Protein AF-A0A5B9W6J2-F1 (afdb_monomer)

Foldseek 3Di:
DDDDDPPDPDPPLELVSQLVVLVPDDLPDQKDKGWHFPWHDYPNHTDDPVVSVVVSVVSNVVSQWDWPDWDDDPGTIITMIGHDDPD

Structure (mmCIF, N/CA/C/O backbone):
data_AF-A0A5B9W6J2-F1
#
_entry.id   AF-A0A5B9W6J2-F1
#
loop_
_atom_site.group_PDB
_atom_site.id
_atom_site.type_symbol
_atom_site.label_atom_id
_atom_site.label_alt_id
_atom_site.label_comp_id
_atom_site.label_asym_id
_atom_site.label_entity_id
_atom_site.label_seq_id
_atom_site.pdbx_PDB_ins_code
_atom_site.Cartn_x
_atom_site.Cartn_y
_atom_site.Cartn_z
_atom_site.occupancy
_atom_site.B_iso_or_equiv
_atom_site.auth_seq_id
_atom_site.auth_comp_id
_atom_site.auth_asym_id
_atom_site.auth_atom_id
_atom_site.pdbx_PDB_model_num
ATOM 1 N N . MET A 1 1 ? 7.003 19.429 17.775 1.00 40.12 1 MET A N 1
ATOM 2 C CA . MET A 1 1 ? 6.000 18.529 17.179 1.00 40.12 1 MET A CA 1
ATOM 3 C C . MET A 1 1 ? 6.251 18.548 15.685 1.00 40.12 1 MET A C 1
ATOM 5 O O . MET A 1 1 ? 5.997 19.569 15.066 1.00 40.12 1 MET A O 1
ATOM 9 N N . ALA A 1 2 ? 6.905 17.509 15.171 1.00 37.91 2 ALA A N 1
ATOM 10 C CA . ALA A 1 2 ? 7.078 17.278 13.743 1.00 37.91 2 ALA A CA 1
ATOM 11 C C . ALA A 1 2 ? 6.301 15.997 13.440 1.00 37.91 2 ALA A C 1
ATOM 13 O O . ALA A 1 2 ? 6.477 14.981 14.113 1.00 37.91 2 ALA A O 1
ATOM 14 N N . ASP A 1 3 ? 5.346 16.177 12.548 1.00 38.66 3 ASP A N 1
ATOM 15 C CA . ASP A 1 3 ? 4.244 15.311 12.176 1.00 38.66 3 ASP A CA 1
ATOM 16 C C . ASP A 1 3 ? 4.729 14.136 11.309 1.00 38.66 3 ASP A C 1
ATOM 18 O O . ASP A 1 3 ? 5.720 14.276 10.599 1.00 38.66 3 ASP A O 1
ATOM 22 N N . GLY A 1 4 ? 4.033 12.998 11.383 1.00 40.25 4 GLY A N 1
ATOM 23 C CA . GLY A 1 4 ? 3.960 11.997 10.311 1.00 40.25 4 GLY A CA 1
ATOM 24 C C . GLY A 1 4 ? 5.268 11.364 9.827 1.00 40.25 4 GLY A C 1
ATOM 25 O O . GLY A 1 4 ? 5.951 11.862 8.944 1.00 40.25 4 GLY A O 1
ATOM 26 N N . ARG A 1 5 ? 5.565 10.179 10.355 1.00 42.03 5 ARG A N 1
ATOM 27 C CA . ARG A 1 5 ? 6.638 9.274 9.931 1.00 42.03 5 ARG A CA 1
ATOM 28 C C . ARG A 1 5 ? 6.731 9.133 8.401 1.00 42.03 5 ARG A C 1
ATOM 30 O O . ARG A 1 5 ? 5.895 8.487 7.784 1.00 42.03 5 ARG A O 1
ATOM 37 N N . GLU A 1 6 ? 7.832 9.612 7.829 1.00 44.50 6 GLU A N 1
ATOM 38 C CA . GLU A 1 6 ? 8.338 9.297 6.480 1.00 44.50 6 GLU A CA 1
ATOM 39 C C . GLU A 1 6 ? 8.819 7.824 6.381 1.00 44.50 6 GLU A C 1
ATOM 41 O O . GLU A 1 6 ? 9.822 7.514 5.740 1.00 44.50 6 GLU A O 1
ATOM 46 N N . GLN A 1 7 ? 8.170 6.911 7.113 1.00 49.47 7 GLN A N 1
ATOM 47 C CA . GLN A 1 7 ? 8.610 5.530 7.264 1.00 49.47 7 GLN A CA 1
ATOM 48 C C . GLN A 1 7 ? 8.195 4.706 6.043 1.00 49.47 7 GLN A C 1
ATOM 50 O O . GLN A 1 7 ? 7.020 4.613 5.704 1.00 49.47 7 GLN A O 1
ATOM 55 N N . ASP A 1 8 ? 9.215 4.117 5.418 1.00 54.47 8 ASP A N 1
ATOM 56 C CA . ASP A 1 8 ? 9.152 3.041 4.431 1.00 54.47 8 ASP A CA 1
ATOM 57 C C . ASP A 1 8 ? 8.621 3.400 3.039 1.00 54.47 8 ASP A C 1
ATOM 59 O O . ASP A 1 8 ? 7.658 2.823 2.537 1.00 54.47 8 ASP A O 1
ATOM 63 N N . ARG A 1 9 ? 9.343 4.277 2.327 1.00 63.84 9 ARG A N 1
ATOM 64 C CA . ARG A 1 9 ? 9.370 4.184 0.858 1.00 63.84 9 ARG A CA 1
ATOM 65 C C . ARG A 1 9 ? 10.236 2.973 0.477 1.00 63.84 9 ARG A C 1
ATOM 67 O O . ARG A 1 9 ? 11.458 3.077 0.609 1.00 63.84 9 ARG A O 1
ATOM 74 N N . PRO A 1 10 ? 9.673 1.836 0.026 1.00 60.81 10 PRO A N 1
ATOM 75 C CA . PRO A 1 10 ? 10.477 0.701 -0.414 1.00 60.81 10 PRO A CA 1
ATOM 76 C C . PRO A 1 10 ? 11.417 1.139 -1.537 1.00 60.81 10 PRO A C 1
ATOM 78 O O . PRO A 1 10 ? 10.990 1.693 -2.551 1.00 60.81 10 PRO A O 1
ATOM 81 N N . ALA A 1 11 ? 12.711 0.898 -1.341 1.00 58.81 11 ALA A N 1
ATOM 82 C CA . ALA A 1 11 ? 13.757 1.383 -2.234 1.00 58.81 11 ALA A CA 1
ATOM 83 C C . ALA A 1 11 ? 13.753 0.693 -3.610 1.00 58.81 11 ALA A C 1
ATOM 85 O O . ALA A 1 11 ? 14.341 1.227 -4.547 1.00 58.81 11 ALA A O 1
ATOM 86 N N . SER A 1 12 ? 13.135 -0.490 -3.737 1.00 67.12 12 SER A N 1
ATOM 87 C CA . SER A 1 12 ? 13.395 -1.387 -4.872 1.00 67.12 12 SER A CA 1
ATOM 88 C C . SER A 1 12 ? 12.217 -1.639 -5.821 1.00 67.12 12 SER A C 1
ATOM 90 O O . SER A 1 12 ? 12.399 -2.311 -6.832 1.00 67.12 12 SER A O 1
ATOM 92 N N . GLY A 1 13 ? 11.009 -1.137 -5.531 1.00 82.12 13 GLY A N 1
ATOM 93 C CA . GLY A 1 13 ? 9.813 -1.495 -6.314 1.00 82.12 13 GLY A CA 1
ATOM 94 C C . GLY A 1 13 ? 9.445 -2.985 -6.244 1.00 82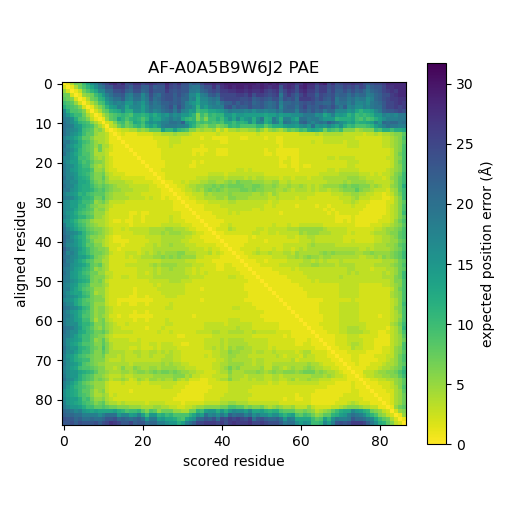.12 13 GLY A C 1
ATOM 95 O O . GLY A 1 13 ? 8.526 -3.423 -6.931 1.00 82.12 13 GLY A O 1
ATOM 96 N N . ALA A 1 14 ? 10.129 -3.788 -5.424 1.00 93.31 14 ALA A N 1
ATOM 97 C CA . ALA A 1 14 ? 9.787 -5.188 -5.240 1.00 93.31 14 ALA A CA 1
ATOM 98 C C . ALA A 1 14 ? 8.460 -5.326 -4.483 1.00 93.31 14 ALA A C 1
ATOM 100 O O . ALA A 1 14 ? 8.252 -4.711 -3.433 1.00 93.31 14 ALA A O 1
ATOM 101 N N . VAL A 1 15 ? 7.572 -6.182 -4.983 1.00 94.06 15 VAL A N 1
ATOM 102 C CA . VAL A 1 15 ? 6.306 -6.519 -4.321 1.00 94.06 15 VAL A CA 1
ATOM 103 C C . VAL A 1 15 ? 6.568 -7.144 -2.952 1.00 94.06 15 VAL A C 1
ATOM 105 O O . VAL A 1 15 ? 5.836 -6.896 -1.999 1.00 94.06 15 VAL A O 1
ATOM 108 N N . GLU A 1 16 ? 7.655 -7.896 -2.815 1.00 94.50 16 GLU A N 1
ATOM 109 C CA . GLU A 1 16 ? 8.080 -8.493 -1.555 1.00 94.50 16 GLU A CA 1
ATOM 110 C C . GLU A 1 16 ? 8.425 -7.435 -0.497 1.00 94.50 16 GLU A C 1
ATOM 112 O O . GLU A 1 16 ? 8.185 -7.666 0.687 1.00 94.50 16 GLU A O 1
ATOM 117 N N . ASP A 1 17 ? 8.946 -6.269 -0.897 1.00 92.88 17 ASP A N 1
ATOM 118 C CA . ASP A 1 17 ? 9.196 -5.161 0.032 1.00 92.88 17 ASP A CA 1
ATOM 119 C C . ASP A 1 17 ? 7.871 -4.561 0.520 1.00 92.88 17 ASP A C 1
ATOM 121 O O . ASP A 1 17 ? 7.706 -4.344 1.720 1.00 92.88 17 ASP A O 1
ATOM 125 N N . LEU A 1 18 ? 6.902 -4.367 -0.384 1.00 93.12 18 LEU A N 1
ATOM 126 C CA . LEU A 1 18 ? 5.557 -3.895 -0.032 1.00 93.12 18 LEU A CA 1
ATOM 127 C C . LEU A 1 18 ? 4.876 -4.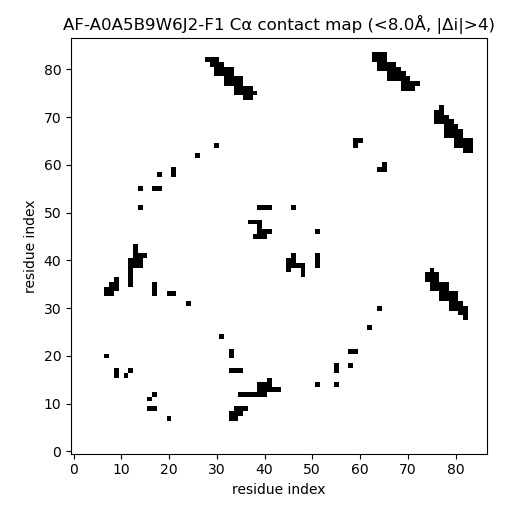845 0.955 1.00 93.12 18 LEU A C 1
ATOM 129 O O . LEU A 1 18 ? 4.337 -4.410 1.971 1.00 93.12 18 LEU A O 1
ATOM 133 N N . LEU A 1 19 ? 4.950 -6.150 0.691 1.00 94.38 19 LEU A N 1
ATOM 134 C CA . LEU A 1 19 ? 4.392 -7.165 1.579 1.00 94.38 19 LEU A CA 1
ATOM 135 C C . LEU A 1 19 ? 5.062 -7.138 2.956 1.00 94.38 19 LEU A C 1
ATOM 137 O O . LEU A 1 19 ? 4.363 -7.248 3.957 1.00 94.38 19 LEU A O 1
ATOM 141 N N . ARG A 1 20 ? 6.382 -6.921 3.046 1.00 93.50 20 ARG A N 1
ATOM 142 C CA . ARG A 1 20 ? 7.060 -6.784 4.349 1.00 93.50 20 ARG A CA 1
ATOM 143 C C . ARG A 1 20 ? 6.570 -5.576 5.147 1.00 93.50 20 ARG A C 1
ATOM 145 O O . ARG A 1 20 ? 6.415 -5.704 6.359 1.00 93.50 20 ARG A O 1
ATOM 152 N N . VAL A 1 21 ? 6.281 -4.447 4.497 1.00 92.00 21 VAL A N 1
ATOM 153 C CA . VAL A 1 21 ? 5.684 -3.273 5.167 1.00 92.00 21 VAL A CA 1
ATOM 154 C C . VAL A 1 21 ? 4.286 -3.604 5.695 1.00 92.00 21 VAL A C 1
ATOM 156 O O . VAL A 1 21 ? 3.973 -3.327 6.854 1.00 92.00 21 VAL A O 1
ATOM 159 N N . VAL A 1 22 ? 3.461 -4.272 4.882 1.00 92.56 22 VAL A N 1
ATOM 160 C CA . VAL A 1 22 ? 2.127 -4.737 5.305 1.00 92.56 22 VAL A CA 1
ATOM 161 C C . VAL A 1 22 ? 2.231 -5.710 6.485 1.00 92.56 22 VAL A C 1
ATOM 163 O O . VAL A 1 22 ? 1.447 -5.628 7.429 1.00 92.56 22 VAL A O 1
ATOM 166 N N . GLU A 1 23 ? 3.220 -6.606 6.484 1.00 92.06 23 GLU A N 1
ATOM 167 C CA . GLU A 1 23 ? 3.442 -7.549 7.584 1.00 92.06 23 GLU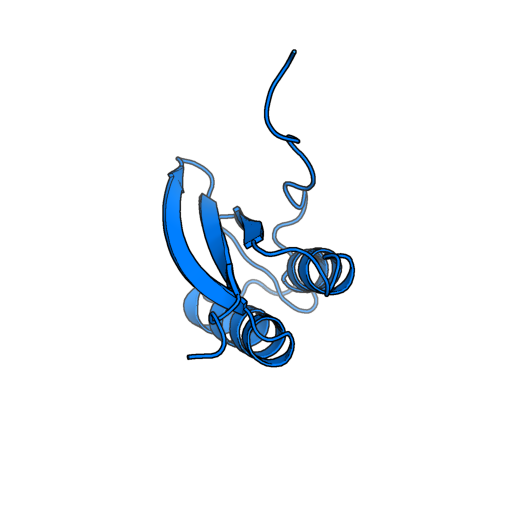 A CA 1
ATOM 168 C C . GLU A 1 23 ? 3.871 -6.874 8.887 1.00 92.06 23 GLU A C 1
ATOM 170 O O . GLU A 1 23 ? 3.401 -7.254 9.965 1.00 92.06 23 GLU A O 1
ATOM 175 N N . ALA A 1 24 ? 4.740 -5.867 8.776 1.00 91.25 24 ALA A N 1
ATOM 176 C CA . ALA A 1 24 ? 5.255 -5.089 9.897 1.00 91.25 24 ALA A CA 1
ATOM 177 C C . ALA A 1 24 ? 4.231 -4.094 10.469 1.00 91.25 24 ALA A C 1
ATOM 179 O O . ALA A 1 24 ? 4.448 -3.553 11.553 1.00 91.25 24 ALA A O 1
ATOM 180 N N . THR A 1 25 ? 3.122 -3.854 9.763 1.00 89.88 25 THR A N 1
ATOM 181 C CA . THR A 1 25 ? 2.063 -2.945 10.214 1.00 89.88 25 THR A CA 1
ATOM 182 C C . THR A 1 25 ? 1.424 -3.474 11.495 1.00 89.88 25 THR A C 1
ATOM 184 O O . THR A 1 25 ? 0.970 -4.619 11.545 1.00 89.88 25 THR A O 1
ATOM 187 N N . ASP A 1 26 ? 1.364 -2.634 12.530 1.00 88.69 26 ASP A N 1
ATOM 188 C CA . ASP A 1 26 ? 0.737 -2.979 13.807 1.00 88.69 26 ASP A CA 1
ATOM 189 C C . ASP A 1 26 ? -0.728 -3.398 13.575 1.00 88.69 26 ASP A C 1
ATOM 191 O O . ASP A 1 26 ? -1.514 -2.599 13.058 1.00 88.69 26 ASP A O 1
ATOM 195 N N . PRO A 1 27 ? -1.127 -4.635 13.932 1.00 83.81 27 PRO A N 1
ATOM 196 C CA . PRO A 1 27 ? -2.501 -5.083 13.745 1.00 83.81 27 PRO A CA 1
ATOM 197 C C . PRO A 1 27 ? -3.510 -4.245 14.539 1.00 83.81 27 PRO A C 1
ATOM 199 O O . PRO A 1 27 ? -4.672 -4.216 14.149 1.00 83.81 27 PRO A O 1
ATOM 202 N N . ALA A 1 28 ? -3.107 -3.562 15.614 1.00 87.56 28 ALA A N 1
ATOM 203 C CA . ALA A 1 28 ? -3.980 -2.678 16.383 1.00 87.56 28 ALA A CA 1
ATOM 204 C C . ALA A 1 28 ? -4.072 -1.251 15.807 1.00 87.56 28 ALA A C 1
ATOM 206 O O . ALA A 1 28 ? -4.857 -0.445 16.310 1.00 87.56 28 ALA A O 1
ATOM 207 N N . ALA A 1 29 ? -3.292 -0.916 14.771 1.00 90.25 29 ALA A N 1
ATOM 208 C CA . ALA A 1 29 ? -3.352 0.405 14.161 1.00 90.25 29 ALA A CA 1
ATOM 209 C C . ALA A 1 29 ? -4.721 0.637 13.489 1.00 90.25 29 ALA A C 1
ATOM 211 O O . ALA A 1 29 ? -5.204 -0.242 12.771 1.00 90.25 29 ALA A O 1
ATOM 212 N N . PRO A 1 30 ? -5.346 1.816 13.679 1.00 92.31 30 PRO A N 1
ATOM 213 C CA . PRO A 1 30 ? -6.612 2.149 13.023 1.00 92.31 30 PRO A CA 1
ATOM 214 C C . PRO A 1 30 ? -6.433 2.427 11.525 1.00 92.31 30 PRO A C 1
ATOM 216 O O . PRO A 1 30 ? -7.376 2.292 10.753 1.00 92.31 30 PRO A O 1
ATOM 219 N N . SER A 1 31 ? -5.229 2.823 11.113 1.00 93.62 31 SER A N 1
ATOM 220 C CA . SER A 1 31 ? -4.888 3.129 9.731 1.00 93.62 31 SER A CA 1
ATOM 221 C C . SER A 1 31 ? -3.385 3.010 9.498 1.00 93.62 31 SER A C 1
ATOM 223 O O . SER A 1 31 ? -2.584 3.059 10.438 1.00 93.62 31 SER A O 1
ATOM 225 N N . PHE A 1 32 ? -2.999 2.860 8.233 1.00 94.00 32 PHE A N 1
ATOM 226 C CA . PHE A 1 32 ? -1.610 2.967 7.798 1.00 94.00 32 PHE A CA 1
ATOM 227 C C . PHE A 1 32 ? -1.528 3.468 6.353 1.00 94.00 32 PHE A C 1
ATOM 229 O O . PHE A 1 32 ? -2.524 3.535 5.627 1.00 94.00 32 PHE A O 1
ATOM 236 N N . THR A 1 33 ? -0.321 3.827 5.928 1.00 94.00 33 THR A N 1
ATOM 237 C CA . THR A 1 33 ? -0.043 4.259 4.558 1.00 94.00 33 THR A CA 1
ATOM 238 C C . THR A 1 33 ? 0.989 3.359 3.905 1.00 94.00 33 THR A C 1
ATOM 240 O O . THR A 1 33 ? 1.942 2.947 4.562 1.00 94.00 33 THR A O 1
ATOM 243 N N . LEU A 1 34 ? 0.837 3.103 2.607 1.00 93.25 34 LEU A N 1
ATOM 244 C CA . LEU A 1 34 ? 1.785 2.318 1.821 1.00 93.25 34 LEU A CA 1
ATOM 245 C C . LEU A 1 34 ? 2.226 3.103 0.591 1.00 93.25 34 LEU A C 1
ATOM 247 O O . LEU A 1 34 ? 1.408 3.445 -0.267 1.00 93.25 34 LEU A O 1
ATOM 251 N N . TRP A 1 35 ? 3.526 3.356 0.483 1.00 93.12 35 TRP A N 1
ATOM 252 C CA . TRP A 1 35 ? 4.107 3.895 -0.738 1.00 93.12 35 TRP A CA 1
ATOM 253 C C . TRP A 1 35 ? 4.293 2.789 -1.776 1.00 93.12 35 TRP A C 1
ATOM 255 O O . TRP A 1 35 ? 4.985 1.806 -1.521 1.00 93.12 35 TRP A O 1
ATOM 265 N N . VAL A 1 36 ? 3.732 2.984 -2.966 1.00 92.12 36 VAL A N 1
ATOM 266 C CA . VAL A 1 36 ? 3.833 2.067 -4.102 1.00 92.12 36 VAL A CA 1
ATOM 267 C C . VAL A 1 36 ? 4.571 2.775 -5.241 1.00 92.12 36 VAL A C 1
ATOM 269 O O . VAL A 1 36 ? 4.032 3.727 -5.811 1.00 92.12 36 VAL A O 1
ATOM 272 N N . PRO A 1 37 ? 5.799 2.350 -5.585 1.00 92.38 37 PRO A N 1
ATOM 273 C CA . PRO A 1 37 ? 6.537 2.897 -6.721 1.00 92.38 37 PRO A CA 1
ATOM 274 C C . PRO A 1 37 ? 5.817 2.665 -8.055 1.00 92.38 37 PRO A C 1
ATOM 276 O O . PRO A 1 37 ? 5.072 1.700 -8.209 1.00 92.38 37 PRO A O 1
ATOM 279 N N . GLU A 1 38 ? 6.078 3.524 -9.042 1.00 90.44 38 GLU A N 1
ATOM 280 C CA . GLU A 1 38 ? 5.497 3.394 -10.390 1.00 90.44 38 GLU A CA 1
ATOM 281 C C . GLU A 1 38 ? 5.885 2.074 -11.081 1.00 90.44 38 GLU A C 1
ATOM 283 O O . GLU A 1 38 ? 5.073 1.452 -11.767 1.00 90.44 38 GLU A O 1
ATOM 288 N N . SER A 1 39 ? 7.130 1.636 -10.888 1.00 91.44 39 SER A N 1
ATOM 289 C CA . SER A 1 39 ? 7.653 0.386 -11.439 1.00 91.44 39 SER A CA 1
ATOM 290 C C . SER A 1 39 ? 7.694 -0.689 -10.364 1.00 91.44 39 SER A C 1
ATOM 292 O O . SER A 1 39 ? 8.326 -0.496 -9.324 1.00 91.44 39 SER A O 1
ATOM 294 N N . LEU A 1 40 ? 7.052 -1.827 -10.641 1.00 94.00 40 LEU A N 1
ATOM 295 C CA . LEU A 1 40 ? 6.969 -2.951 -9.716 1.00 94.00 40 LEU A CA 1
ATOM 296 C C . LEU A 1 40 ? 7.619 -4.209 -10.289 1.00 94.00 40 LEU A C 1
ATOM 298 O O . LEU A 1 40 ? 7.545 -4.477 -11.492 1.00 94.00 40 LEU A O 1
ATOM 302 N N . ALA A 1 41 ? 8.234 -4.996 -9.410 1.00 95.12 41 ALA A N 1
ATOM 303 C CA . ALA A 1 41 ? 8.829 -6.284 -9.741 1.00 95.12 41 ALA A CA 1
ATOM 304 C C . ALA A 1 41 ? 8.414 -7.362 -8.733 1.00 95.12 41 ALA A C 1
ATOM 306 O O . ALA A 1 41 ? 8.230 -7.078 -7.556 1.00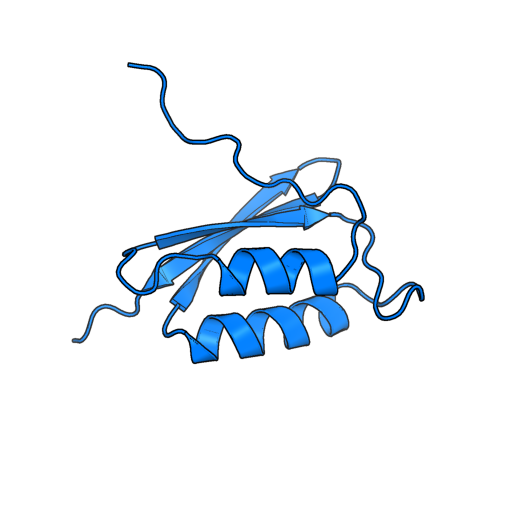 95.12 41 ALA A O 1
ATOM 307 N N . MET A 1 42 ? 8.289 -8.604 -9.190 1.00 93.12 42 MET A N 1
ATOM 308 C CA . MET A 1 42 ? 8.006 -9.773 -8.355 1.00 93.12 42 MET A CA 1
ATOM 309 C C . MET A 1 42 ? 8.963 -10.893 -8.750 1.00 93.12 42 MET A C 1
ATOM 311 O O . MET A 1 42 ? 9.132 -11.176 -9.939 1.00 93.12 42 MET A O 1
ATOM 315 N N . GLY A 1 43 ? 9.653 -11.485 -7.775 1.00 92.44 43 GLY A N 1
ATOM 316 C CA . GLY A 1 43 ? 10.714 -12.462 -8.043 1.00 92.44 43 GLY A CA 1
ATOM 317 C C . GLY A 1 43 ? 11.837 -11.915 -8.937 1.00 92.44 43 GLY A C 1
ATOM 318 O O . GLY A 1 43 ? 12.438 -12.667 -9.695 1.00 92.44 43 GLY A O 1
ATOM 319 N N . GLY A 1 44 ? 12.081 -10.599 -8.905 1.00 92.31 44 GLY A N 1
ATOM 320 C CA . GLY A 1 44 ? 13.062 -9.920 -9.763 1.00 92.31 44 GLY A CA 1
ATOM 321 C C . GLY A 1 44 ? 12.596 -9.637 -11.198 1.00 92.31 44 GLY A C 1
ATOM 322 O O . GLY A 1 44 ? 13.359 -9.072 -11.980 1.00 92.31 44 GLY A O 1
ATOM 323 N N . HIS A 1 45 ? 11.357 -9.982 -11.554 1.00 93.75 45 HIS A N 1
ATOM 324 C CA . HIS A 1 45 ? 10.798 -9.728 -12.880 1.00 93.75 45 HIS A CA 1
ATOM 325 C C . HIS A 1 45 ? 9.821 -8.549 -12.852 1.00 93.75 45 HIS A C 1
ATOM 327 O O . HIS A 1 45 ? 8.960 -8.517 -11.971 1.00 93.75 45 HIS A O 1
ATOM 333 N N . PRO A 1 46 ? 9.897 -7.604 -13.811 1.00 94.44 46 PRO A N 1
ATOM 334 C CA . PRO A 1 46 ? 8.902 -6.548 -13.938 1.00 94.44 46 PRO A CA 1
ATOM 335 C C . PRO A 1 46 ? 7.499 -7.138 -14.059 1.00 94.44 46 PRO A C 1
ATOM 337 O O . PRO A 1 46 ? 7.268 -8.070 -14.833 1.00 94.44 46 PRO A O 1
ATOM 340 N N . VAL A 1 47 ? 6.560 -6.580 -13.307 1.00 95.25 47 VAL A N 1
ATOM 341 C CA . VAL A 1 47 ? 5.167 -7.022 -13.287 1.00 95.25 47 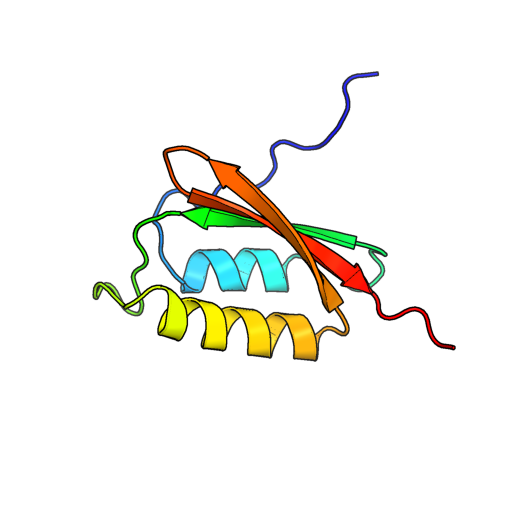VAL A CA 1
ATOM 342 C C . VAL A 1 47 ? 4.255 -5.828 -13.517 1.00 95.25 47 VAL A C 1
ATOM 344 O O . VAL A 1 47 ? 4.581 -4.690 -13.178 1.00 95.25 47 VAL A O 1
ATOM 347 N N . ARG A 1 48 ? 3.094 -6.076 -14.128 1.00 92.75 48 ARG A N 1
ATOM 348 C CA . ARG A 1 48 ? 2.110 -5.017 -14.330 1.00 92.75 48 ARG A CA 1
ATOM 349 C C . ARG A 1 48 ? 1.599 -4.505 -12.973 1.00 92.75 48 ARG A C 1
ATOM 351 O O . ARG A 1 48 ? 1.311 -5.335 -12.104 1.00 92.75 48 ARG A O 1
ATOM 358 N N . PRO A 1 49 ? 1.428 -3.182 -12.794 1.00 90.19 49 PRO A N 1
ATOM 359 C CA . PRO A 1 49 ? 1.003 -2.623 -11.514 1.00 90.19 49 PRO A CA 1
ATOM 360 C C . PRO A 1 49 ? -0.319 -3.186 -10.986 1.00 90.19 49 PRO A C 1
ATOM 362 O O . PRO A 1 49 ? -0.443 -3.422 -9.791 1.00 90.19 49 PRO A O 1
ATOM 365 N N . ASP A 1 50 ? -1.287 -3.467 -11.861 1.00 91.31 50 ASP A N 1
ATOM 366 C CA . ASP A 1 50 ? -2.573 -4.059 -11.480 1.00 91.31 50 ASP A CA 1
ATOM 367 C C . ASP A 1 50 ? -2.423 -5.465 -10.881 1.00 91.31 50 ASP A C 1
ATOM 369 O O . ASP A 1 50 ? -3.074 -5.787 -9.890 1.00 91.31 50 ASP A O 1
ATOM 373 N N . VAL A 1 51 ? -1.515 -6.276 -11.427 1.00 92.88 51 VAL A N 1
ATOM 374 C CA . VAL A 1 51 ? -1.235 -7.627 -10.918 1.00 92.88 51 VAL A CA 1
ATOM 375 C C . VAL A 1 51 ? -0.506 -7.563 -9.578 1.00 92.88 51 VAL A C 1
ATOM 377 O O . VAL A 1 51 ? -0.876 -8.264 -8.640 1.00 92.88 51 VAL A O 1
ATOM 380 N N . ALA A 1 52 ? 0.507 -6.701 -9.465 1.00 93.38 52 ALA A N 1
ATOM 381 C CA . ALA A 1 52 ? 1.226 -6.498 -8.211 1.00 93.38 52 ALA A CA 1
ATOM 382 C C . ALA A 1 52 ? 0.297 -6.011 -7.091 1.00 93.38 52 ALA A C 1
ATOM 384 O O . ALA A 1 52 ? 0.317 -6.555 -5.987 1.00 93.38 52 ALA A O 1
ATOM 385 N N . MET A 1 53 ? -0.553 -5.027 -7.392 1.00 93.69 53 MET A N 1
ATOM 386 C CA . MET A 1 53 ? -1.501 -4.489 -6.422 1.00 93.69 53 MET A CA 1
ATOM 387 C C . MET A 1 53 ? -2.554 -5.509 -6.008 1.00 93.69 53 MET A C 1
ATOM 389 O O . MET A 1 53 ? -2.920 -5.507 -4.841 1.00 93.69 53 MET A O 1
ATOM 393 N N . ALA A 1 54 ? -2.997 -6.412 -6.889 1.00 94.81 54 ALA A N 1
ATOM 394 C CA . ALA A 1 54 ? -3.913 -7.484 -6.494 1.00 94.81 54 ALA A CA 1
ATOM 395 C C . ALA A 1 54 ? -3.318 -8.377 -5.388 1.00 94.81 54 ALA A C 1
ATOM 397 O O . ALA A 1 54 ? -4.007 -8.696 -4.423 1.00 94.81 54 ALA A O 1
ATOM 398 N N . VAL A 1 55 ? -2.026 -8.716 -5.484 1.00 95.25 55 VAL A N 1
ATOM 399 C CA . VAL A 1 55 ? -1.327 -9.529 -4.471 1.00 95.25 55 VAL A CA 1
ATOM 400 C C . VAL A 1 55 ? -1.144 -8.769 -3.159 1.00 95.25 55 VAL A C 1
ATOM 402 O O . VAL A 1 55 ? -1.354 -9.321 -2.081 1.00 95.25 55 VAL A O 1
ATOM 405 N N . VAL A 1 56 ? -0.769 -7.491 -3.235 1.00 95.12 56 VAL A N 1
ATOM 406 C CA . VAL A 1 56 ? -0.613 -6.647 -2.043 1.00 95.12 56 VAL A CA 1
ATOM 407 C C . VAL A 1 56 ? -1.962 -6.430 -1.350 1.00 95.12 56 VAL A C 1
ATOM 409 O O . VAL A 1 56 ? -2.048 -6.560 -0.131 1.00 95.12 56 VAL A O 1
ATOM 412 N N . LEU A 1 57 ? -3.022 -6.152 -2.112 1.00 94.88 57 LEU A N 1
ATOM 413 C CA . LEU A 1 57 ? -4.367 -5.915 -1.587 1.00 94.88 57 LEU A CA 1
ATOM 414 C C . LEU A 1 57 ? -4.956 -7.150 -0.912 1.00 94.88 57 LEU A C 1
ATOM 416 O O . LEU A 1 57 ? -5.508 -7.007 0.173 1.00 94.88 57 LEU A O 1
ATOM 420 N N . ASP A 1 58 ? -4.797 -8.343 -1.490 1.00 95.62 58 ASP A N 1
ATOM 421 C CA . ASP A 1 58 ? -5.225 -9.595 -0.851 1.00 95.62 58 ASP A CA 1
ATOM 422 C C . ASP A 1 58 ? -4.648 -9.718 0.569 1.00 95.62 58 ASP A C 1
ATOM 424 O O . ASP A 1 58 ? -5.363 -9.989 1.540 1.00 95.62 58 ASP A O 1
ATOM 428 N N . ARG A 1 59 ? -3.362 -9.379 0.727 1.00 94.56 59 ARG A N 1
ATOM 429 C CA . ARG A 1 59 ? -2.707 -9.414 2.033 1.00 94.56 59 ARG A CA 1
ATOM 430 C C . ARG A 1 59 ? -3.221 -8.351 3.001 1.00 94.56 59 ARG A C 1
ATOM 432 O O . ARG A 1 59 ? -3.363 -8.652 4.187 1.00 94.56 59 ARG A O 1
ATOM 439 N N . ILE A 1 60 ? -3.467 -7.134 2.516 1.00 9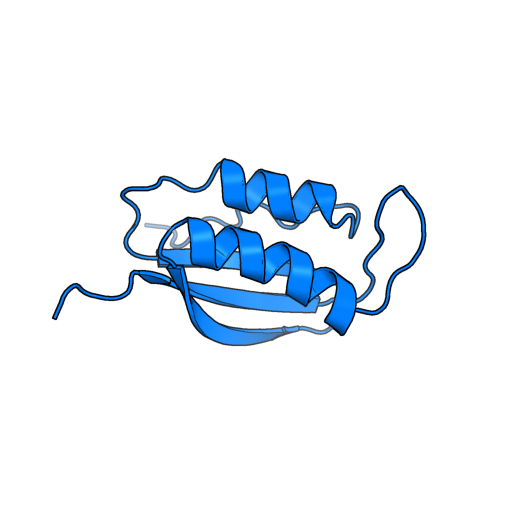4.62 60 ILE A N 1
ATOM 440 C CA . ILE A 1 60 ? -3.982 -6.006 3.310 1.00 94.62 60 ILE A CA 1
ATOM 441 C C . ILE A 1 60 ? -5.402 -6.301 3.808 1.00 94.62 60 ILE A C 1
ATOM 443 O O . ILE A 1 60 ? -5.664 -6.175 5.006 1.00 94.62 60 ILE A O 1
ATOM 447 N N . LEU A 1 61 ? -6.278 -6.779 2.921 1.00 93.69 61 LEU A N 1
ATOM 448 C CA . LEU A 1 61 ? -7.646 -7.182 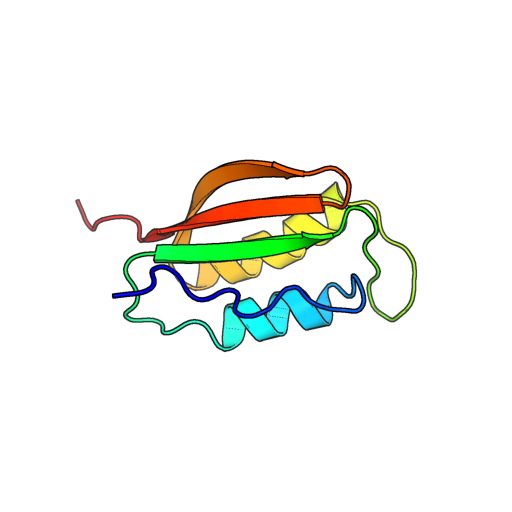3.255 1.00 93.69 61 LEU A CA 1
ATOM 449 C C . LEU A 1 61 ? -7.643 -8.323 4.278 1.00 93.69 61 LEU A C 1
ATOM 451 O O . LEU A 1 61 ? -8.363 -8.270 5.271 1.00 93.69 61 LEU A O 1
ATOM 455 N N . GLY A 1 62 ? -6.743 -9.302 4.124 1.00 93.00 62 GLY A N 1
ATOM 456 C CA . GLY A 1 62 ? -6.542 -10.369 5.111 1.00 93.00 62 GLY A CA 1
ATOM 457 C C . GLY A 1 62 ? -6.069 -9.895 6.496 1.00 93.00 62 GLY A C 1
ATOM 458 O O . GLY A 1 62 ? -6.042 -10.693 7.432 1.00 93.00 62 GLY A O 1
ATOM 459 N N . ARG A 1 63 ? -5.685 -8.618 6.651 1.00 90.94 63 ARG A N 1
ATOM 460 C CA . ARG A 1 63 ? -5.368 -7.979 7.944 1.00 90.94 63 ARG A CA 1
ATOM 461 C C . ARG A 1 63 ? -6.494 -7.078 8.473 1.00 90.94 63 ARG A C 1
ATOM 463 O O . ARG A 1 63 ? -6.326 -6.502 9.546 1.00 90.94 63 ARG A O 1
ATOM 470 N N . GLY A 1 64 ? -7.624 -6.984 7.769 1.00 92.69 64 GLY A N 1
ATOM 471 C CA . GLY A 1 64 ? -8.784 -6.179 8.168 1.00 92.69 64 GLY A CA 1
ATOM 472 C C . GLY A 1 64 ? -8.653 -4.689 7.849 1.00 92.69 64 GLY A C 1
ATOM 473 O O . GLY A 1 64 ? -9.258 -3.867 8.531 1.00 92.69 64 GLY A O 1
ATOM 474 N N . PHE A 1 65 ? -7.832 -4.336 6.859 1.00 93.81 65 PHE A N 1
ATOM 475 C CA . PHE A 1 65 ? -7.704 -2.968 6.366 1.00 93.81 65 PHE A CA 1
ATOM 476 C C . PHE A 1 65 ? -8.340 -2.834 4.984 1.00 93.81 65 PHE A C 1
ATOM 478 O O . PHE A 1 65 ? -8.163 -3.705 4.134 1.00 93.81 65 PHE A O 1
ATOM 485 N N . GLU A 1 66 ? -8.992 -1.705 4.735 1.00 94.31 66 GLU A N 1
ATOM 486 C CA . GLU A 1 66 ? -9.632 -1.358 3.472 1.00 94.31 66 GLU A CA 1
ATOM 487 C C . GLU A 1 66 ? -8.993 -0.119 2.830 1.00 94.31 66 GLU A C 1
ATOM 489 O O . GLU A 1 66 ? -8.443 0.733 3.535 1.00 94.31 66 GLU A O 1
ATOM 494 N N . PRO A 1 67 ? -9.038 0.021 1.492 1.00 94.56 67 PRO A N 1
ATOM 495 C CA . PRO A 1 67 ? -8.527 1.207 0.814 1.00 94.56 67 PRO A CA 1
ATOM 496 C C . PRO A 1 67 ? -9.369 2.452 1.134 1.00 94.56 67 PRO A C 1
ATOM 498 O O . PRO A 1 67 ? -10.541 2.524 0.775 1.00 94.56 67 PRO A O 1
ATOM 501 N N . ALA A 1 68 ? -8.741 3.476 1.715 1.00 94.88 68 ALA A N 1
ATOM 502 C CA . ALA A 1 68 ? -9.373 4.763 2.030 1.00 94.88 68 ALA A CA 1
ATOM 503 C C . ALA A 1 68 ? -9.068 5.860 0.989 1.00 94.88 68 ALA A C 1
ATOM 505 O O . ALA A 1 68 ? -9.687 6.924 0.970 1.00 94.88 68 ALA A O 1
ATOM 506 N N . GLY A 1 69 ? -8.093 5.628 0.107 1.00 94.56 69 GLY A N 1
ATOM 507 C CA . GLY A 1 69 ? -7.750 6.532 -0.989 1.00 94.56 69 GLY A CA 1
ATOM 508 C C . GLY A 1 69 ? -6.267 6.504 -1.330 1.00 94.56 69 GLY A C 1
ATOM 509 O O . GLY A 1 69 ? -5.499 5.718 -0.775 1.00 94.56 69 GLY A O 1
ATOM 510 N N . PHE A 1 70 ? -5.854 7.369 -2.253 1.00 94.69 70 PHE A N 1
ATOM 511 C CA . PHE A 1 70 ? -4.450 7.512 -2.619 1.00 94.69 70 PHE A CA 1
ATOM 512 C C . PHE A 1 70 ? -4.107 8.938 -3.043 1.00 94.69 70 PHE A C 1
ATOM 514 O O . PHE A 1 70 ? -4.976 9.707 -3.454 1.00 94.69 70 PHE A O 1
ATOM 521 N N . GLU A 1 71 ? -2.819 9.253 -2.966 1.00 94.50 71 GLU A N 1
ATOM 522 C CA . GLU A 1 71 ? -2.222 10.478 -3.489 1.00 94.50 71 GLU A CA 1
ATOM 523 C C . GLU A 1 71 ? -1.233 10.117 -4.599 1.00 94.50 71 GLU A C 1
ATOM 525 O O . GLU A 1 71 ? -0.376 9.241 -4.431 1.00 94.50 71 GLU A O 1
ATOM 530 N N . GLU A 1 72 ? -1.377 10.758 -5.759 1.00 93.44 72 GLU A N 1
ATOM 531 C CA . GLU A 1 72 ? -0.462 10.567 -6.882 1.00 93.44 72 GLU A CA 1
ATOM 532 C C . GLU A 1 72 ? 0.789 11.419 -6.717 1.00 93.44 72 GLU A C 1
ATOM 534 O O . GLU A 1 72 ? 0.730 12.607 -6.401 1.00 93.44 72 GLU A O 1
ATOM 539 N N . HIS A 1 73 ? 1.932 10.806 -6.998 1.00 90.44 73 HIS A N 1
ATOM 540 C CA . HIS A 1 73 ? 3.225 11.460 -7.022 1.00 90.44 73 HIS A CA 1
ATOM 541 C C . HIS A 1 73 ? 3.966 11.120 -8.322 1.00 90.44 73 HIS A C 1
ATOM 543 O O . HIS A 1 73 ? 3.704 10.088 -8.937 1.00 90.44 73 HIS A O 1
ATOM 549 N N . PRO A 1 74 ? 4.956 11.936 -8.733 1.00 87.31 74 PRO A N 1
ATOM 550 C CA . PRO A 1 74 ? 5.719 11.683 -9.957 1.00 87.31 74 PRO A CA 1
ATOM 551 C C . PRO A 1 74 ? 6.459 10.338 -9.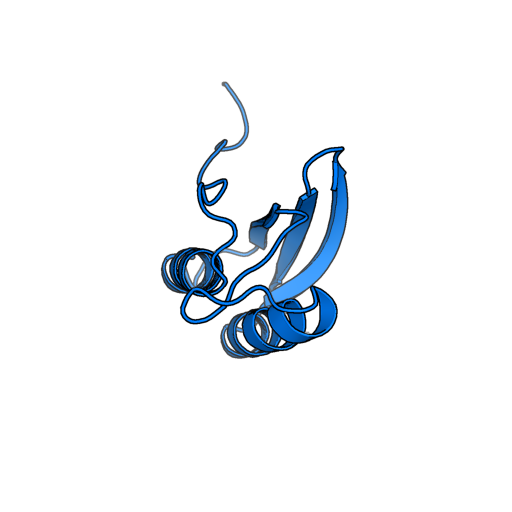998 1.00 87.31 74 PRO A C 1
ATOM 553 O O . PRO A 1 74 ? 6.832 9.896 -11.074 1.00 87.31 74 PRO A O 1
ATOM 556 N N . SER A 1 75 ? 6.720 9.716 -8.844 1.00 88.19 75 SER A N 1
ATOM 557 C CA . SER A 1 75 ? 7.489 8.470 -8.716 1.00 88.19 75 SER A CA 1
ATOM 558 C C . SER A 1 75 ? 6.676 7.286 -8.179 1.00 88.19 75 SER A C 1
ATOM 560 O O . SER A 1 75 ? 7.242 6.230 -7.878 1.00 88.19 75 SER A O 1
ATOM 562 N N . GLY A 1 76 ? 5.361 7.445 -8.020 1.00 91.12 76 GLY A N 1
ATOM 563 C CA . GLY A 1 76 ? 4.510 6.415 -7.438 1.00 91.12 76 GLY A CA 1
ATOM 564 C C . GLY A 1 76 ? 3.228 6.966 -6.830 1.00 91.12 76 GLY A C 1
ATOM 565 O O . GLY A 1 76 ? 2.788 8.074 -7.128 1.00 91.12 76 GLY A O 1
ATOM 566 N N . ARG A 1 77 ? 2.611 6.174 -5.962 1.00 93.19 77 ARG A N 1
ATOM 567 C CA . ARG A 1 77 ? 1.369 6.521 -5.273 1.00 93.19 77 ARG A CA 1
ATOM 568 C C . ARG A 1 77 ? 1.494 6.215 -3.793 1.00 93.19 77 ARG A C 1
ATOM 570 O O . ARG A 1 77 ? 2.019 5.169 -3.418 1.00 93.19 77 ARG A O 1
ATOM 577 N N . LEU A 1 78 ? 0.980 7.110 -2.960 1.00 94.06 78 LEU A N 1
ATOM 578 C CA . LEU A 1 78 ? 0.828 6.864 -1.532 1.00 94.06 78 LEU A CA 1
ATOM 579 C C . LEU A 1 78 ? -0.608 6.420 -1.273 1.00 94.06 78 LEU A C 1
ATOM 581 O O . LEU A 1 78 ? -1.533 7.218 -1.395 1.00 94.06 78 LEU A O 1
ATOM 585 N N . TYR A 1 79 ? -0.798 5.150 -0.936 1.00 94.31 79 TYR A N 1
ATOM 586 C CA . TYR A 1 79 ? -2.107 4.601 -0.596 1.00 94.31 79 TYR A CA 1
ATOM 587 C C . TYR A 1 79 ? -2.376 4.755 0.898 1.00 94.31 79 TYR A C 1
ATOM 589 O O . TYR A 1 79 ? -1.478 4.547 1.716 1.00 94.31 79 TYR A O 1
ATOM 597 N N . ARG A 1 80 ? -3.618 5.088 1.248 1.00 94.88 80 ARG A N 1
ATOM 598 C CA . ARG A 1 80 ? -4.125 5.109 2.621 1.00 94.88 80 ARG A CA 1
ATOM 599 C C . ARG A 1 80 ? -5.060 3.931 2.835 1.00 94.88 80 ARG A C 1
ATOM 601 O O . ARG A 1 80 ? -5.916 3.669 1.988 1.00 94.88 80 ARG A O 1
ATOM 608 N N . TYR A 1 81 ? -4.907 3.275 3.977 1.00 95.00 81 TYR A N 1
ATOM 609 C CA . TYR A 1 81 ? -5.755 2.173 4.395 1.00 95.00 81 TYR A CA 1
ATOM 610 C C . TYR A 1 81 ? -6.259 2.398 5.812 1.00 95.00 81 TYR A C 1
ATOM 612 O O . TYR A 1 81 ? -5.512 2.868 6.673 1.00 95.00 81 TYR A O 1
ATOM 620 N N . GLU A 1 82 ? -7.511 2.039 6.050 1.00 94.81 82 GLU A N 1
ATOM 621 C CA . GLU A 1 82 ? -8.204 2.203 7.328 1.00 94.81 82 GLU A CA 1
ATOM 622 C C . GLU A 1 82 ? -8.831 0.872 7.727 1.00 94.81 82 GLU A C 1
ATOM 624 O O . GLU A 1 82 ? -9.157 0.055 6.868 1.00 94.81 82 GLU A O 1
ATOM 629 N N . ARG A 1 83 ? -8.957 0.609 9.026 1.00 91.38 83 ARG A N 1
ATOM 630 C CA . ARG A 1 83 ? -9.727 -0.549 9.479 1.00 91.38 83 ARG A CA 1
ATOM 631 C C . ARG A 1 83 ? -11.197 -0.334 9.162 1.00 91.38 83 ARG A C 1
ATOM 633 O O . ARG A 1 83 ? -11.723 0.754 9.399 1.00 91.38 83 ARG A O 1
ATOM 640 N N . GLU A 1 84 ? -11.853 -1.394 8.707 1.00 78.44 84 GLU A N 1
ATOM 641 C CA . GLU A 1 84 ? -13.310 -1.441 8.719 1.00 78.44 84 GLU A CA 1
ATOM 642 C C . GLU A 1 84 ? -13.745 -1.241 10.178 1.00 78.44 84 GLU A C 1
ATOM 644 O O . GLU A 1 84 ? -13.362 -2.005 11.070 1.00 78.44 84 GLU A O 1
ATOM 649 N N . ALA A 1 85 ? -14.432 -0.134 10.458 1.00 66.94 85 ALA A N 1
ATOM 650 C CA . ALA A 1 85 ? -15.018 0.069 11.770 1.00 66.94 85 ALA A CA 1
ATOM 651 C C . ALA A 1 85 ? -16.114 -0.987 11.915 1.00 66.94 85 ALA A C 1
ATOM 653 O O . ALA A 1 85 ? -17.077 -0.937 11.153 1.00 66.94 85 ALA A O 1
ATOM 654 N N . ASP A 1 86 ? -15.950 -1.932 12.848 1.00 57.62 86 ASP A N 1
ATOM 655 C CA . ASP A 1 86 ? -17.017 -2.857 13.244 1.00 57.62 86 ASP A CA 1
ATOM 656 C C . ASP A 1 86 ? -18.300 -2.033 13.464 1.00 57.62 86 ASP A C 1
ATOM 658 O O . ASP A 1 86 ? -18.376 -1.223 14.395 1.00 57.62 86 ASP A O 1
ATOM 662 N N . ALA A 1 87 ? -19.256 -2.181 12.545 1.00 45.12 87 ALA A N 1
ATOM 663 C CA . ALA A 1 87 ? -20.566 -1.542 12.590 1.00 45.12 87 ALA A CA 1
ATOM 664 C C . ALA A 1 87 ? -21.533 -2.335 13.477 1.00 45.12 87 ALA A C 1
ATOM 666 O O . ALA A 1 87 ? -21.510 -3.587 13.419 1.00 45.12 87 ALA A O 1
#

Secondary structure (DSSP, 8-state):
---S------SS-BHHHHHHHHHHS-TT-SEEEEEEESSEEETTEEE-HHHHHHHHHHHHHTTTEEEEEEEEETTEEEEEEEE----

Sequence (87 aa):
MADGREQDRPASGAVEDLLRVVEATDPAAPSFTLWVPESLAMGGHPVRPDVAMAVVLDRILGRGFEPAGFEEHPSGRLYRYEREADA

pLDDT: mean 85.38, std 16.42, range [37.91, 95.62]

Radius of gyration: 12.96 Å; Cα contacts (8 Å, |Δi|>4): 124; chains: 1; bounding box: 34×31×32 Å

Nearest PDB structures (foldseek):
  3cjq-assembly2_D  TM=6.382E-01  e=8.588E-02  unclassified
  3egv-assembly1_A  TM=6.075E-01  e=1.499E-01  Thermus thermophilus HB8
  2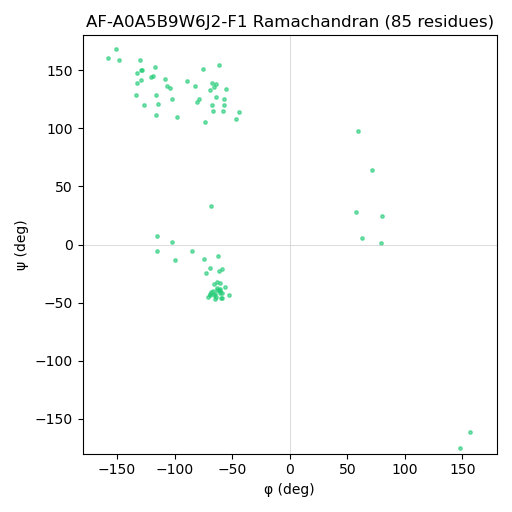nxe-assembly2_B  TM=6.048E-01  e=1.805E-01  Thermus thermophilus HB8
  3grz-assembly1_A  TM=7.050E-01  e=1.022E+00  Lactobacillus delbrueckii subsp. bulgaricus ATCC BAA-365
  8ryd-assembly1_B  TM=5.425E-01  e=2.148E+00  Pseudomonas aeruginosa

Mean predicted aligned error: 6.28 Å

Solvent-accessible surface area (backbone atoms only — not comparable to full-atom values): 5275 Å² total; per-residue (Å²): 140,85,79,79,84,88,72,66,71,62,91,75,28,38,48,68,51,52,46,49,52,62,68,69,48,63,84,85,52,65,56,54,71,47,53,42,51,69,60,34,23,53,98,88,38,81,44,58,62,72,63,52,47,52,59,49,46,55,56,41,47,76,66,52,35,41,86,72,49,71,47,88,51,102,65,25,35,43,34,36,32,30,43,71,72,90,126

Organism: NCBI:txid406548

=== Feature glossary ===
Reading guide. The protein is described through the following features:

Foldseek 3Di. A 3Di character summarizes, for each residue, the relative orientation of the Cα frame of its nearest spatial neighbor. Because it encodes fold topology rather than chemistry, 3Di alignments detect remote structural similarity that sequence alignment misses.

Contact-map, Ramachandran, and PAE plots. Plot images: a contact map (which residues are close in 3D, as an N×N binary image), a Ramachandran scatter (backbone torsion angles, revealing secondary-structure composition at a glance), and — for AlphaFold structures — a PAE heatmap (pairwise prediction confidence).

Radius of gyration, Cα contacts, bounding box. Radius of gyration (Rg) is the root-mean-square distance of Cα atoms from their centroid — a single number for overall size and compactness. A globular domain of N residues has Rg ≈ 2.2·N^0.38 Å; an extended or disordered chain has a much larger Rg. The Cα contact count is the number of residue pairs whose Cα atoms are within 8 Å and are more than four positions apart in sequence — a standard proxy for tertiary packing density. The bounding box is the smallest axis-aligned box enclosing all Cα atoms.

Secondary structure (8-state, DSSP). Eight-state secondary structure (DSSP): H is the canonical α-helix, G the tighter 3₁₀-helix, I the wider π-helix; E/B are β-structure, T and S are turns and bends, and '-' is everything else. DSSP derives these from the pattern of main-chain N–H···O=C hydrogen bonds, not from the sequence.

B-factor. B-factor (Debye–Waller factor) reflects atomic displacement in the crystal lattice. It is an experimental observable (units Å²), not a prediction; low values mean the atom is pinned down, high values mean it moves or is heterogeneous across the crystal.

pLDDT. pLDDT is the predicted lDDT-Cα score: AlphaFold's confidence that the local environment of each residue (all inter-atomic distances within 15 Å) is correctly placed. It is a per-residue number between 0 and 100, with higher meaning more reliable.

Nearest PDB structures. Nearest PDB neighbors are the top structural matches found by Foldseek when searching this structure against the entire Protein Data Bank. Each hit reports a TM-score (0 to 1; >0.5 almost always implies the same fold) and an E-value. These are *structural* homologs — they may share no detectable sequence similarity.

Solvent-accessible surface area. Accessible surface area quantifies burial. A residue with SASA near zero is packed into the hydrophobic core; one with SASA >100 Å² sits on the surface. Computed here via the Shrake–Rupley numerical algorithm with a 1.4 Å probe.

Rendered structure images. Structure images are PyMOL renders from six orthogonal camera directions. Cartoon representation draws helices as coils and strands as arrows; sticks shows the backbone as bonds; surface shows the solvent-excluded envelope. Rainbow coloring maps sequence position to hue (blue→red, N→C); chain coloring assigns a distinct color per polypeptide.

Backbone torsions (φ/ψ). φ (phi) and ψ (psi) are the two rotatable backbone dihedrals per residue: φ is the C(i-1)–N–Cα–C torsion, ψ is the N–Cα–C–N(i+1) torsion, both in degrees on (−180°, 180°]. α-helical residues cluster near (−60°, −45°); β-strand residues near (−120°, +130°). A Ramachandran plot is simply a scatter of (φ, ψ) for every residue.

Predicted aligned error. Predicted Aligned Error (PAE) is an AlphaFold confidence matrix: entry (i, j) is the expected error in the position of residue j, in ångströms, when the prediction is superimposed on the true structure at residue i. Low PAE within a block of residues means that block is internally rigid and well-predicted; high PAE between two blocks means their relative placement is uncertain even if each block individually is confident.

mmCIF coordinates. Structure coordinates are given as an mmCIF _atom_site loop: one row per atom with element, residue name, chain id, sequence number, and x/y/z position in Å. Only the four main-chain atoms per residue are included here; side chains are omitted to keep the record compact.

InterPro / GO / CATH / organism. Database cross-references. InterPro integrates a dozen domain/family signature databases into unified entries with residue-range hits. GO terms attach function/process/location labels with evidence codes. CATH codes position the fold in a four-level structural taxonomy. Organism is the NCBI-taxonomy species name.

Secondary structure (3-state, P-SEA). SS3 is a coarse helix/strand/coil call (letters a/b/c) made by the P-SEA algorithm from inter-Cα distances and dihedrals. It is less detailed than DSSP but needs only Cα positions.

Sequence. Sequence gives the chain of amino acids in standard one-letter code (A=alanine, C=cysteine, …, Y=tyrosine), read N→C. It is the only feature that is directly encoded by the gene; all structural features are derived from the folded form of this sequence.